Protein AF-A0AAW4BL99-F1 (afdb_monomer_lite)

Secondary structure (DSSP, 8-state):
----TT---------TT-------SS---GGG----HHHHHHHTT-

Sequence (46 aa):
LFIDSFVWREMFDFSEDCVLLVLADKFYDEADYIRDYDAFLAEIKA

Organism: Vibrio anguillarum (NCBI:txid55601)

pLDDT: mean 91.79, std 6.35, range [59.72, 96.5]

Radius of gyration: 13.22 Å; chains: 1; bounding box: 25×20×36 Å

Structure (mmCIF, N/CA/C/O backbone):
data_AF-A0AAW4BL99-F1
#
_entry.id   AF-A0AAW4BL99-F1
#
loop_
_atom_site.group_PDB
_atom_site.id
_atom_site.type_symbol
_atom_site.label_atom_id
_atom_site.label_alt_id
_atom_site.label_comp_id
_atom_site.label_asym_id
_atom_site.label_entity_id
_atom_site.label_seq_id
_atom_site.pdbx_PDB_ins_code
_atom_site.Cartn_x
_atom_site.Cartn_y
_atom_site.Cartn_z
_atom_site.occupancy
_atom_site.B_iso_or_equiv
_atom_site.auth_seq_id
_atom_site.auth_comp_id
_atom_site.auth_asym_id
_atom_site.auth_atom_id
_atom_site.pdbx_PDB_model_num
ATOM 1 N N . LEU A 1 1 ? -3.329 11.078 2.453 1.00 76.69 1 LEU A N 1
ATOM 2 C CA . LEU A 1 1 ? -2.030 11.039 1.749 1.00 76.69 1 LEU A CA 1
ATOM 3 C C . LEU A 1 1 ? -2.311 10.589 0.330 1.00 76.69 1 LEU A C 1
ATOM 5 O O . LEU A 1 1 ? -2.877 9.518 0.173 1.00 76.69 1 LEU A O 1
ATOM 9 N N . PHE A 1 2 ? -2.015 11.432 -0.653 1.00 85.19 2 PHE A N 1
ATOM 10 C CA . PHE A 1 2 ? -2.098 11.053 -2.060 1.00 85.19 2 PHE A CA 1
ATOM 11 C C . PHE A 1 2 ? -0.757 10.447 -2.469 1.00 85.19 2 PHE A C 1
ATOM 13 O O . PHE A 1 2 ? 0.287 10.967 -2.073 1.00 85.19 2 PHE A O 1
ATOM 20 N N . ILE A 1 3 ? -0.802 9.335 -3.191 1.00 88.31 3 ILE A N 1
ATOM 21 C CA . ILE A 1 3 ? 0.372 8.624 -3.683 1.00 88.31 3 ILE A CA 1
ATOM 22 C C . ILE A 1 3 ? 0.140 8.450 -5.175 1.00 88.31 3 ILE A C 1
ATOM 24 O O . ILE A 1 3 ? -0.869 7.865 -5.564 1.00 88.31 3 ILE A O 1
ATOM 28 N N . ASP A 1 4 ? 1.030 9.021 -5.976 1.00 87.88 4 ASP A N 1
ATOM 29 C CA . ASP A 1 4 ? 0.994 8.870 -7.427 1.00 87.88 4 ASP A CA 1
ATOM 30 C C . ASP A 1 4 ? 1.653 7.542 -7.844 1.00 87.88 4 ASP A C 1
ATOM 32 O O . ASP A 1 4 ? 2.236 6.831 -7.018 1.00 87.88 4 ASP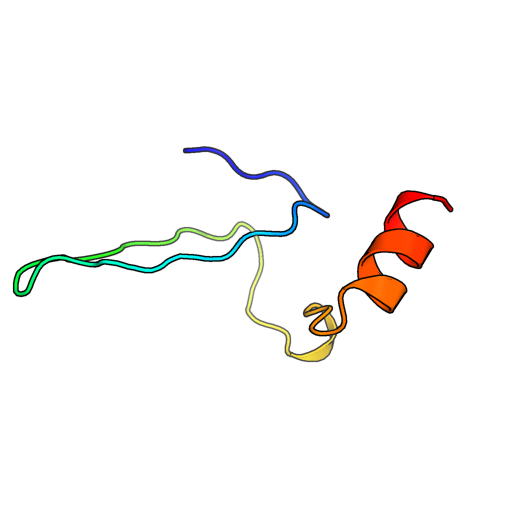 A O 1
ATOM 36 N N . SER A 1 5 ? 1.564 7.196 -9.125 1.00 89.19 5 SER A N 1
ATOM 37 C CA . SER A 1 5 ? 2.211 6.001 -9.676 1.00 89.19 5 SER A CA 1
ATOM 38 C C . SER A 1 5 ? 3.733 6.034 -9.474 1.00 89.19 5 SER A C 1
ATOM 40 O O . SER A 1 5 ? 4.342 7.100 -9.434 1.00 89.19 5 SER A O 1
ATOM 42 N N . PHE A 1 6 ? 4.354 4.853 -9.376 1.00 90.25 6 PHE A N 1
ATOM 43 C CA . PHE A 1 6 ? 5.808 4.692 -9.209 1.00 90.25 6 PHE A CA 1
ATOM 44 C C . PHE A 1 6 ? 6.404 5.366 -7.961 1.00 90.25 6 PHE A C 1
ATOM 46 O O . PHE A 1 6 ? 7.522 5.878 -7.977 1.00 90.25 6 PHE A O 1
ATOM 53 N N . VAL A 1 7 ? 5.692 5.312 -6.836 1.00 91.88 7 VAL A N 1
ATOM 54 C CA . VAL A 1 7 ? 6.229 5.700 -5.526 1.00 91.88 7 VAL A CA 1
ATOM 55 C C . VAL A 1 7 ? 6.455 4.450 -4.677 1.00 91.88 7 VAL A C 1
ATOM 57 O O . VAL A 1 7 ? 5.501 3.789 -4.271 1.00 91.88 7 VAL A O 1
ATOM 60 N N . TRP A 1 8 ? 7.717 4.135 -4.375 1.00 93.81 8 TRP A N 1
ATOM 61 C CA . TRP A 1 8 ? 8.062 3.043 -3.461 1.00 93.81 8 TRP A CA 1
ATOM 62 C C . TRP A 1 8 ? 7.738 3.413 -2.016 1.00 93.81 8 TRP A C 1
ATOM 64 O O . TRP A 1 8 ? 8.060 4.515 -1.559 1.00 93.81 8 TRP A O 1
ATOM 74 N N . ARG A 1 9 ? 7.131 2.488 -1.266 1.00 91.50 9 ARG A N 1
ATOM 75 C CA . ARG A 1 9 ? 6.810 2.718 0.141 1.00 91.50 9 ARG A CA 1
ATOM 76 C C . ARG A 1 9 ? 6.708 1.431 0.943 1.00 91.50 9 ARG A C 1
ATOM 78 O O . ARG A 1 9 ? 6.170 0.434 0.479 1.00 91.50 9 ARG A O 1
ATOM 85 N N . GLU A 1 10 ? 7.109 1.538 2.202 1.00 92.81 10 GLU A N 1
ATOM 86 C CA . GLU A 1 10 ? 6.865 0.548 3.244 1.00 92.81 10 GLU A CA 1
ATOM 87 C C . GLU A 1 10 ? 5.999 1.180 4.343 1.00 92.81 10 GLU A C 1
ATOM 89 O O . GLU A 1 10 ? 6.117 2.372 4.648 1.00 92.81 10 GLU A O 1
ATOM 94 N N . MET A 1 11 ? 5.082 0.398 4.910 1.00 92.50 11 MET A N 1
ATOM 95 C CA . MET A 1 11 ? 4.230 0.819 6.020 1.00 92.50 11 MET A CA 1
ATOM 96 C C . MET A 1 11 ? 4.397 -0.175 7.165 1.00 92.50 11 MET A C 1
ATOM 98 O O . MET A 1 11 ? 4.144 -1.364 6.994 1.00 92.50 11 MET A O 1
ATOM 102 N N . PHE A 1 12 ? 4.845 0.321 8.313 1.00 93.06 12 PHE A N 1
ATOM 103 C CA . PHE A 1 12 ? 5.171 -0.464 9.501 1.00 93.06 12 PHE A CA 1
ATOM 104 C C . PHE A 1 12 ? 4.777 0.314 10.770 1.00 93.06 12 PHE A C 1
ATOM 106 O O . PHE A 1 12 ? 4.280 1.437 10.671 1.00 93.06 12 PHE A O 1
ATOM 113 N N . ASP A 1 13 ? 4.960 -0.298 11.945 1.00 94.12 13 ASP A N 1
ATOM 114 C CA . ASP A 1 13 ? 4.637 0.267 13.270 1.00 94.12 13 ASP A CA 1
ATOM 115 C C . ASP A 1 13 ? 3.175 0.721 13.446 1.00 94.12 13 ASP A C 1
ATOM 117 O O . ASP A 1 13 ? 2.879 1.773 14.017 1.00 94.12 13 ASP A O 1
ATOM 121 N N . PHE A 1 14 ? 2.227 -0.089 12.970 1.00 95.69 14 PHE A N 1
ATOM 122 C CA . PHE A 1 14 ? 0.807 0.140 13.238 1.00 95.69 14 PHE A CA 1
ATOM 123 C C . PHE A 1 14 ? 0.482 -0.084 14.721 1.00 95.69 14 PHE A C 1
ATOM 125 O O . PHE A 1 14 ? 0.919 -1.068 15.319 1.00 95.69 14 PHE A O 1
ATOM 132 N N . SER A 1 15 ? -0.321 0.807 15.312 1.00 95.81 15 SER A N 1
ATOM 133 C CA . SER A 1 15 ? -0.875 0.589 16.653 1.00 95.81 15 SER A CA 1
ATOM 134 C C . SER A 1 15 ? -1.854 -0.589 16.661 1.00 95.81 15 SER A C 1
ATOM 136 O O . SER A 1 15 ? -2.450 -0.892 15.630 1.00 95.81 15 SER A O 1
ATOM 138 N N . GLU A 1 16 ? -2.074 -1.199 17.828 1.00 95.62 16 GLU A N 1
ATOM 139 C CA . GLU A 1 16 ? -2.952 -2.374 17.987 1.00 95.62 16 GLU A CA 1
ATOM 140 C C . GLU A 1 16 ? -4.366 -2.145 17.419 1.00 95.62 16 GL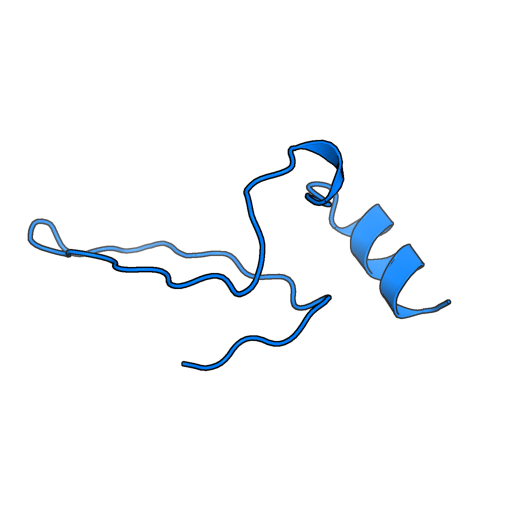U A C 1
ATOM 142 O O . GLU A 1 16 ? -4.890 -2.995 16.706 1.00 95.62 16 GLU A O 1
ATOM 147 N N . ASP A 1 17 ? -4.919 -0.944 17.619 1.00 96.12 17 ASP A N 1
ATOM 148 C CA . ASP A 1 17 ? -6.249 -0.557 17.127 1.00 96.12 17 ASP A CA 1
ATOM 149 C C . ASP A 1 17 ? -6.222 0.172 15.765 1.00 96.12 17 ASP A C 1
ATOM 151 O O . ASP A 1 17 ? -7.170 0.872 15.396 1.00 96.12 17 ASP A O 1
ATOM 155 N N . CYS A 1 18 ? -5.117 0.097 15.015 1.00 96.50 18 CYS A N 1
ATOM 156 C CA . CYS A 1 18 ? -4.999 0.824 13.753 1.00 96.50 18 CYS A CA 1
ATOM 157 C C . CYS A 1 18 ? -5.899 0.220 12.666 1.00 96.50 18 CYS A C 1
ATOM 159 O O . CYS A 1 18 ? -5.827 -0.970 12.365 1.00 96.50 18 CYS A O 1
ATOM 161 N N . VAL A 1 19 ? -6.686 1.071 12.004 1.00 95.75 19 VAL A N 1
ATOM 162 C CA . VAL A 1 19 ? -7.450 0.709 10.806 1.00 95.75 19 VAL A CA 1
ATOM 163 C C . VAL A 1 19 ? -6.935 1.518 9.623 1.00 95.75 19 VAL A C 1
ATOM 165 O O . VAL A 1 19 ? -6.936 2.750 9.651 1.00 95.75 19 VAL A O 1
ATOM 168 N N . LEU A 1 20 ? -6.525 0.820 8.565 1.00 94.56 20 LEU A N 1
ATOM 169 C CA . LEU A 1 20 ? -6.065 1.422 7.320 1.00 94.56 20 LEU A CA 1
ATOM 170 C C . LEU A 1 20 ? -7.095 1.206 6.210 1.00 94.56 20 LEU A C 1
ATOM 172 O O . LEU A 1 20 ? -7.443 0.073 5.886 1.00 94.56 20 LEU A O 1
ATOM 176 N N . LEU A 1 21 ? -7.531 2.301 5.590 1.00 94.56 21 LEU A N 1
ATOM 177 C CA . LEU A 1 21 ? -8.338 2.287 4.374 1.00 94.56 21 LEU A CA 1
ATOM 178 C C . LEU A 1 21 ? -7.500 2.820 3.211 1.00 94.56 21 LEU A C 1
ATOM 180 O O . LEU A 1 21 ? -6.944 3.915 3.297 1.00 94.56 21 LEU A O 1
ATOM 184 N N . VAL A 1 22 ? -7.448 2.061 2.118 1.00 93.12 22 VAL A N 1
ATOM 185 C CA . VAL A 1 22 ? -6.782 2.456 0.873 1.00 93.12 22 VAL A CA 1
ATOM 186 C C . VAL A 1 22 ? -7.825 2.508 -0.234 1.00 93.12 22 VAL A C 1
ATOM 188 O O . VAL A 1 22 ? -8.572 1.552 -0.431 1.00 93.12 22 VAL A O 1
ATOM 191 N N . LEU A 1 23 ? -7.877 3.633 -0.943 1.00 94.50 23 LEU A N 1
ATOM 192 C CA . LEU A 1 23 ? -8.670 3.793 -2.157 1.00 94.50 23 LEU A CA 1
ATOM 193 C C . LEU A 1 23 ? -7.705 3.812 -3.339 1.00 94.50 23 LEU A C 1
ATOM 195 O O . LEU A 1 23 ? -6.770 4.612 -3.345 1.00 94.50 23 LEU A O 1
ATOM 199 N N . ALA A 1 24 ? -7.933 2.925 -4.302 1.00 94.56 24 ALA A N 1
ATOM 200 C CA . ALA A 1 24 ? -7.175 2.843 -5.543 1.00 94.56 24 ALA A CA 1
ATOM 201 C C . ALA A 1 24 ? -8.058 3.282 -6.716 1.00 94.56 24 ALA A C 1
ATOM 203 O O . ALA A 1 24 ? -9.274 3.086 -6.698 1.00 94.56 24 ALA A O 1
ATOM 204 N N . ASP A 1 25 ? -7.445 3.884 -7.728 1.00 94.06 25 ASP A N 1
ATOM 205 C CA . ASP A 1 25 ? -8.102 4.298 -8.969 1.00 94.06 25 ASP A CA 1
ATOM 206 C C . ASP A 1 25 ? -8.282 3.135 -9.963 1.00 94.06 25 ASP A C 1
ATOM 208 O O . ASP A 1 25 ? -9.044 3.254 -10.924 1.00 94.06 25 ASP A O 1
ATOM 212 N N . LYS A 1 26 ? -7.616 2.000 -9.713 1.00 93.56 26 LYS A N 1
ATOM 213 C CA . LYS A 1 26 ? -7.656 0.785 -10.533 1.00 93.56 26 LYS A CA 1
ATOM 214 C C . LYS A 1 26 ? -8.046 -0.455 -9.734 1.00 93.56 26 LYS A C 1
ATOM 216 O O . LYS A 1 26 ? -7.920 -0.512 -8.510 1.00 93.56 26 LYS A O 1
ATOM 221 N N . PHE A 1 27 ? -8.514 -1.467 -10.466 1.00 96.19 27 PHE A N 1
ATOM 222 C CA . PHE A 1 27 ? -8.675 -2.815 -9.931 1.00 96.19 27 PHE A CA 1
ATOM 223 C C . PHE A 1 27 ? -7.316 -3.443 -9.635 1.00 96.19 27 PHE A C 1
ATOM 225 O O . PHE A 1 27 ? -6.307 -3.078 -10.230 1.00 96.19 27 PHE A O 1
ATOM 232 N N . TYR A 1 28 ? -7.318 -4.403 -8.717 1.00 94.38 28 TYR A N 1
ATOM 233 C CA . TYR A 1 28 ? -6.127 -5.165 -8.380 1.00 94.38 28 TYR A CA 1
ATOM 234 C C . TYR A 1 28 ? -5.634 -5.989 -9.578 1.00 94.38 28 TYR A C 1
ATOM 236 O O . TYR A 1 28 ? -6.401 -6.767 -10.149 1.00 94.38 28 TYR A O 1
ATOM 244 N N . ASP A 1 29 ? -4.346 -5.852 -9.880 1.00 94.50 29 ASP A N 1
ATOM 245 C CA . ASP A 1 29 ? -3.580 -6.714 -10.774 1.00 94.50 29 ASP A CA 1
ATOM 246 C C . ASP A 1 29 ? -2.257 -7.060 -10.078 1.00 94.50 29 ASP A C 1
ATOM 248 O O . ASP A 1 29 ? -1.567 -6.177 -9.569 1.00 94.50 29 ASP A O 1
ATOM 252 N N . GLU A 1 30 ? -1.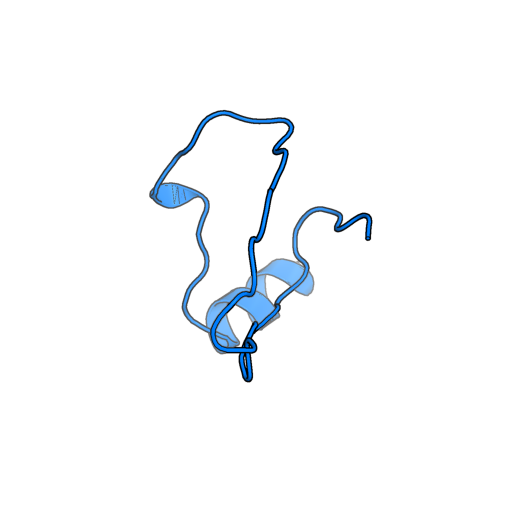903 -8.344 -10.009 1.00 93.44 30 GLU A N 1
ATOM 253 C CA . GLU A 1 30 ? -0.645 -8.769 -9.392 1.00 93.44 30 GLU A CA 1
ATOM 254 C C . GLU A 1 30 ? 0.575 -8.340 -10.220 1.00 93.44 30 GLU A 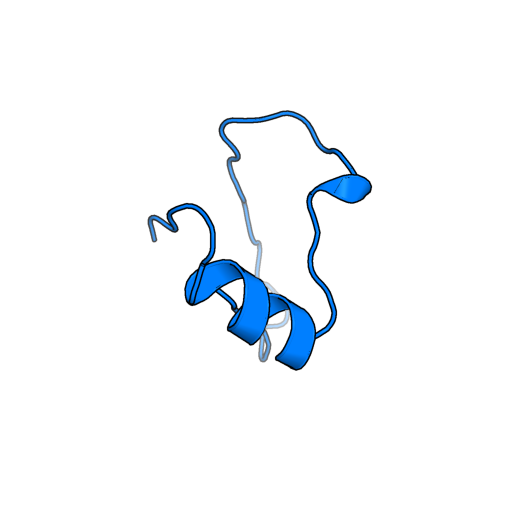C 1
ATOM 256 O O . GLU A 1 30 ? 1.634 -8.073 -9.648 1.00 93.44 30 GLU A O 1
ATOM 261 N N . ALA A 1 31 ? 0.426 -8.236 -11.543 1.00 92.62 31 ALA A N 1
ATOM 262 C CA . ALA A 1 31 ? 1.515 -7.876 -12.445 1.00 92.62 31 ALA A CA 1
ATOM 263 C C . ALA A 1 31 ? 1.974 -6.414 -12.287 1.00 92.62 31 ALA A C 1
ATOM 265 O O . ALA A 1 31 ? 3.113 -6.100 -12.628 1.00 92.62 31 ALA A O 1
ATOM 266 N N . ASP A 1 32 ? 1.132 -5.545 -11.717 1.00 90.38 32 ASP A N 1
ATOM 267 C CA . ASP A 1 32 ? 1.423 -4.121 -11.497 1.00 90.38 32 ASP A CA 1
ATOM 268 C C . ASP A 1 32 ? 2.352 -3.867 -10.287 1.00 90.38 32 ASP A C 1
ATOM 270 O O . ASP A 1 32 ? 2.788 -2.738 -10.049 1.00 90.38 32 ASP A O 1
ATOM 274 N N . TYR A 1 33 ? 2.678 -4.899 -9.499 1.00 92.25 33 TYR A N 1
ATOM 275 C CA . TYR A 1 33 ? 3.498 -4.759 -8.293 1.00 92.25 33 TYR A CA 1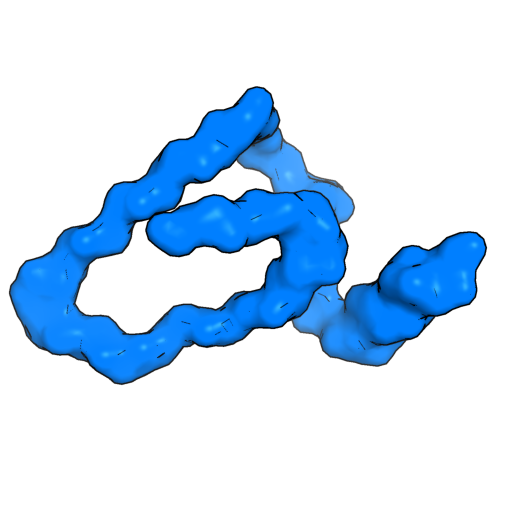
ATOM 276 C C . TYR A 1 33 ? 4.982 -5.028 -8.554 1.00 92.25 33 TYR A C 1
ATOM 278 O O . TYR A 1 33 ? 5.413 -6.175 -8.688 1.00 92.25 33 TYR A O 1
ATOM 286 N N . ILE A 1 34 ? 5.801 -3.979 -8.468 1.00 94.06 34 ILE A N 1
ATOM 287 C CA . ILE A 1 34 ? 7.261 -4.104 -8.428 1.00 94.06 34 ILE A CA 1
ATOM 288 C C . ILE A 1 34 ? 7.696 -4.340 -6.977 1.00 94.06 34 ILE A C 1
ATOM 290 O O . ILE A 1 34 ? 7.578 -3.452 -6.136 1.00 94.06 34 ILE A O 1
ATOM 294 N N . ARG A 1 35 ? 8.179 -5.552 -6.672 1.00 95.00 35 ARG A N 1
ATOM 295 C CA . ARG A 1 35 ? 8.596 -5.964 -5.311 1.00 95.00 35 ARG A CA 1
ATOM 296 C C . ARG A 1 35 ? 10.110 -5.972 -5.096 1.00 95.00 35 ARG A C 1
ATOM 298 O O . ARG A 1 35 ? 10.558 -6.178 -3.974 1.00 95.00 35 ARG A O 1
ATOM 305 N N . ASP A 1 36 ? 10.883 -5.772 -6.157 1.00 95.88 36 ASP A N 1
ATOM 306 C CA . ASP A 1 36 ? 12.338 -5.662 -6.104 1.00 95.88 36 ASP A CA 1
ATOM 307 C C . ASP A 1 36 ? 12.740 -4.189 -6.232 1.00 95.88 36 ASP A C 1
ATOM 309 O O . ASP A 1 36 ? 12.295 -3.494 -7.148 1.00 95.88 36 ASP A O 1
ATOM 313 N N . TYR A 1 37 ? 13.540 -3.695 -5.286 1.00 93.94 37 TYR A N 1
ATOM 314 C CA . TYR A 1 37 ? 13.875 -2.272 -5.244 1.00 93.94 37 TYR A CA 1
ATOM 315 C C . TYR A 1 37 ? 14.804 -1.869 -6.393 1.00 93.94 37 TYR A C 1
ATOM 317 O O . TYR A 1 37 ? 14.667 -0.771 -6.929 1.00 93.94 37 TYR A O 1
ATOM 325 N N . ASP A 1 38 ? 15.698 -2.757 -6.831 1.00 95.88 38 ASP A N 1
ATOM 326 C CA . ASP A 1 38 ? 16.583 -2.479 -7.964 1.00 95.88 38 ASP A CA 1
ATOM 327 C C . ASP A 1 38 ? 15.793 -2.425 -9.282 1.00 95.88 38 ASP A C 1
ATOM 329 O O . ASP A 1 38 ? 16.018 -1.527 -10.098 1.00 95.88 38 ASP A O 1
ATOM 333 N N . ALA A 1 39 ? 14.807 -3.309 -9.460 1.00 94.12 39 ALA A N 1
ATOM 334 C CA . ALA A 1 39 ? 13.856 -3.259 -10.567 1.00 94.12 39 ALA A CA 1
ATOM 335 C C . ALA A 1 39 ? 13.035 -1.962 -10.541 1.00 94.12 39 ALA A C 1
ATOM 337 O O . ALA A 1 39 ? 12.896 -1.301 -11.566 1.00 94.12 39 ALA A O 1
ATOM 338 N N . PHE A 1 40 ? 12.562 -1.538 -9.365 1.00 94.81 40 PHE A N 1
ATOM 339 C CA . PHE A 1 40 ? 11.873 -0.256 -9.218 1.00 94.81 40 PHE A CA 1
ATOM 340 C C . PHE A 1 40 ? 12.768 0.920 -9.635 1.00 94.81 40 PHE A C 1
ATOM 342 O O . PHE A 1 40 ? 12.345 1.778 -10.408 1.00 94.81 40 PHE A O 1
ATOM 349 N N . LEU A 1 41 ? 14.027 0.940 -9.181 1.00 93.25 41 LEU A N 1
ATOM 350 C CA . LEU A 1 41 ? 14.998 1.970 -9.554 1.00 93.25 41 LEU A CA 1
ATOM 351 C C . LEU A 1 41 ? 15.316 1.987 -11.056 1.00 93.25 41 LEU A C 1
ATOM 353 O O . LEU A 1 41 ? 15.716 3.036 -11.566 1.00 93.25 41 LEU A O 1
ATOM 357 N N . ALA A 1 42 ? 15.199 0.852 -11.746 1.00 93.50 42 ALA A N 1
ATOM 358 C CA . ALA A 1 42 ? 15.360 0.774 -13.192 1.00 93.50 42 ALA A CA 1
ATOM 359 C C 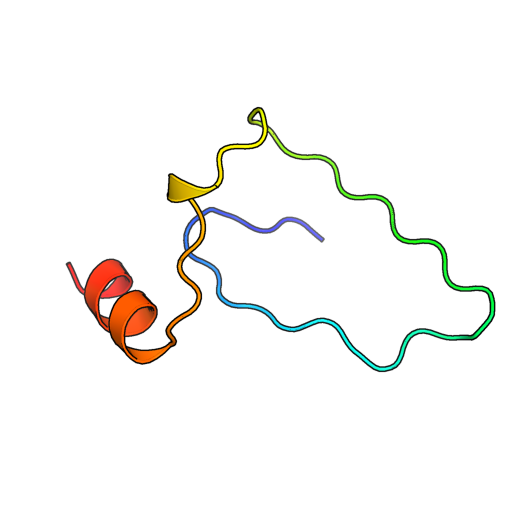. ALA A 1 42 ? 14.156 1.386 -13.925 1.00 93.50 42 ALA A C 1
ATOM 361 O O . ALA A 1 42 ? 14.358 2.212 -14.813 1.00 93.50 42 ALA A O 1
ATOM 362 N N . GLU A 1 43 ? 12.932 1.058 -13.503 1.00 90.69 43 GLU A N 1
ATOM 363 C CA . GLU A 1 43 ? 11.691 1.560 -14.114 1.00 90.69 43 GLU A CA 1
ATOM 364 C C . GLU A 1 43 ? 11.523 3.080 -13.958 1.00 90.69 43 GLU A C 1
ATOM 366 O O . GLU A 1 43 ? 11.119 3.751 -14.900 1.00 90.69 43 GLU A O 1
ATOM 371 N N . ILE A 1 44 ? 11.898 3.667 -12.813 1.00 90.12 44 ILE A N 1
ATOM 372 C CA . ILE A 1 44 ? 11.784 5.129 -12.612 1.00 90.12 44 ILE A CA 1
ATOM 373 C C . ILE A 1 44 ? 12.820 5.957 -13.389 1.00 90.12 44 ILE A C 1
ATOM 375 O O . ILE A 1 44 ? 12.713 7.182 -13.439 1.00 90.12 44 ILE A O 1
ATOM 379 N N . LYS A 1 45 ? 13.885 5.321 -13.893 1.00 76.12 45 LYS A N 1
ATOM 380 C CA . LYS A 1 45 ? 14.971 5.989 -14.632 1.00 76.12 45 LYS A CA 1
ATOM 381 C C . LYS A 1 45 ? 14.774 5.941 -16.147 1.00 76.12 45 LYS A C 1
ATOM 383 O O . LYS A 1 45 ? 15.537 6.613 -16.846 1.00 76.12 45 LYS A O 1
ATOM 388 N N . ALA A 1 46 ? 13.840 5.120 -16.623 1.00 59.72 46 ALA A N 1
ATOM 389 C CA . ALA A 1 46 ? 13.455 5.017 -18.027 1.00 59.72 46 ALA A CA 1
ATOM 390 C C . ALA A 1 46 ? 12.640 6.244 -18.467 1.00 59.72 46 ALA A C 1
ATOM 392 O O . ALA A 1 46 ? 12.829 6.663 -19.632 1.00 59.72 46 ALA A O 1
#

InterPro domains:
  IPR008894 Sugar 3,4-ketoisomerase QdtA, cupin domain [PF05523] (1-44)
  IPR011051 RmlC-like cupin domain superfamily [SSF51182] (1-45)
  IPR014710 RmlC-like jelly roll fold [G3DSA:2.60.120.10] (1-46)

Foldseek 3Di:
DDDDPLDDDDDDDADPPDDDDDDDPDDDDPVSDDPDVVVSVVVVVD